Protein AF-A0A087T831-F1 (afdb_monomer_lite)

Structure (mmCIF, N/CA/C/O backbone):
data_AF-A0A087T831-F1
#
_entry.id   AF-A0A087T831-F1
#
loop_
_atom_site.group_PDB
_atom_site.id
_atom_site.type_symbol
_atom_site.label_atom_id
_atom_site.label_alt_id
_atom_site.label_comp_id
_atom_site.label_asym_id
_atom_site.label_entity_id
_atom_site.label_seq_id
_atom_site.pdbx_PDB_ins_code
_atom_site.Cartn_x
_atom_site.Cartn_y
_atom_site.Cartn_z
_atom_site.occupancy
_atom_site.B_iso_or_equiv
_atom_site.auth_seq_id
_atom_site.auth_comp_id
_atom_site.auth_asym_id
_atom_site.auth_atom_id
_atom_site.pdbx_PDB_model_num
ATOM 1 N N . MET A 1 1 ? 30.422 9.508 -2.535 1.00 47.91 1 MET A N 1
ATOM 2 C CA . MET A 1 1 ? 29.257 10.243 -2.006 1.00 47.91 1 MET A CA 1
ATOM 3 C C . MET A 1 1 ? 28.067 9.333 -2.245 1.00 47.91 1 MET A C 1
ATOM 5 O O . MET A 1 1 ? 27.732 9.125 -3.402 1.00 47.91 1 MET A O 1
ATOM 9 N N . GLU A 1 2 ? 27.569 8.648 -1.213 1.00 54.50 2 GLU A N 1
ATOM 10 C CA . GLU A 1 2 ? 26.441 7.718 -1.373 1.00 54.50 2 GLU A CA 1
ATOM 11 C C . GLU A 1 2 ? 25.212 8.498 -1.846 1.00 54.50 2 GLU A C 1
ATOM 13 O O . GLU A 1 2 ? 24.815 9.486 -1.226 1.00 54.50 2 GLU A O 1
ATOM 18 N N . SER A 1 3 ? 24.649 8.098 -2.985 1.00 71.25 3 SER A N 1
ATOM 19 C CA . SER A 1 3 ? 23.404 8.669 -3.475 1.00 71.25 3 SER A CA 1
ATOM 20 C C . SER A 1 3 ? 22.255 8.157 -2.609 1.00 71.25 3 SER A C 1
ATOM 22 O O . SER A 1 3 ? 22.042 6.955 -2.459 1.00 71.25 3 SER A O 1
ATOM 24 N N . VAL A 1 4 ? 21.495 9.081 -2.025 1.00 74.44 4 VAL A N 1
ATOM 25 C CA . VAL A 1 4 ? 20.256 8.740 -1.323 1.00 74.44 4 VAL A CA 1
ATOM 26 C C . VAL A 1 4 ? 19.255 8.222 -2.356 1.00 74.44 4 VAL A C 1
ATOM 28 O O . VAL A 1 4 ? 19.007 8.883 -3.365 1.00 74.44 4 VAL A O 1
ATOM 31 N N . SER A 1 5 ? 18.676 7.041 -2.116 1.00 83.00 5 SER A N 1
ATOM 32 C CA . SER A 1 5 ? 17.629 6.494 -2.987 1.00 83.00 5 SER A CA 1
ATOM 33 C C . SER A 1 5 ? 16.461 7.477 -3.100 1.00 83.00 5 SER A C 1
ATOM 35 O O . SER A 1 5 ? 15.961 7.966 -2.085 1.00 83.00 5 SER A O 1
ATOM 37 N N . ALA A 1 6 ? 15.956 7.704 -4.316 1.00 83.31 6 ALA A N 1
ATOM 38 C CA . ALA A 1 6 ? 14.769 8.531 -4.547 1.00 83.31 6 ALA A CA 1
ATOM 39 C C . ALA A 1 6 ? 13.566 8.074 -3.700 1.00 83.31 6 ALA A C 1
ATOM 41 O O . ALA A 1 6 ? 12.771 8.897 -3.257 1.00 83.31 6 ALA A O 1
ATOM 42 N N . SER A 1 7 ? 13.473 6.776 -3.397 1.00 86.75 7 SER A N 1
ATOM 43 C CA . SER A 1 7 ? 12.413 6.197 -2.569 1.00 86.75 7 SER A CA 1
ATOM 44 C C . SER A 1 7 ? 12.470 6.598 -1.087 1.00 86.75 7 SER A C 1
ATOM 46 O O . SER A 1 7 ? 11.484 6.415 -0.375 1.00 86.75 7 SER A O 1
ATOM 48 N N . ALA A 1 8 ? 13.608 7.116 -0.607 1.00 87.81 8 ALA A N 1
ATOM 49 C CA . ALA A 1 8 ? 13.742 7.665 0.744 1.00 87.81 8 ALA A CA 1
ATOM 50 C C . ALA A 1 8 ? 13.118 9.067 0.858 1.00 87.81 8 ALA A C 1
ATOM 52 O O . ALA A 1 8 ? 12.655 9.446 1.929 1.00 87.81 8 ALA A O 1
ATOM 53 N N . VAL A 1 9 ? 13.076 9.814 -0.251 1.00 91.19 9 VAL A N 1
ATOM 54 C CA . VAL A 1 9 ? 12.456 11.148 -0.336 1.00 91.19 9 VAL A CA 1
ATOM 55 C C . VAL A 1 9 ? 11.006 11.051 -0.815 1.00 91.19 9 VAL A C 1
ATOM 57 O O . VAL A 1 9 ? 10.137 11.765 -0.324 1.00 91.19 9 VAL A O 1
ATOM 60 N N . PHE A 1 10 ? 10.732 10.138 -1.748 1.00 90.88 10 PHE A N 1
ATOM 61 C CA . PHE A 1 10 ? 9.428 9.925 -2.368 1.00 90.88 10 PHE A CA 1
ATOM 62 C C . PHE A 1 10 ? 8.937 8.500 -2.074 1.00 90.88 10 PHE A C 1
ATOM 64 O O . PHE A 1 10 ? 9.209 7.578 -2.847 1.00 90.88 10 PHE A O 1
ATOM 71 N N . PRO A 1 11 ? 8.192 8.278 -0.972 1.00 89.31 11 PRO A N 1
ATOM 72 C CA . PRO A 1 11 ? 7.809 6.934 -0.533 1.00 89.31 11 PRO A CA 1
ATOM 73 C C . PRO A 1 11 ? 6.949 6.143 -1.525 1.00 89.31 11 PRO A C 1
ATOM 75 O O . PRO A 1 11 ? 6.877 4.921 -1.402 1.00 89.31 11 PRO A O 1
ATOM 78 N N . TYR A 1 12 ? 6.302 6.820 -2.480 1.00 86.69 12 TYR A N 1
ATOM 79 C CA . TYR A 1 12 ? 5.531 6.208 -3.567 1.00 86.69 12 TYR A CA 1
ATOM 80 C C . TYR A 1 12 ? 6.414 5.631 -4.688 1.00 86.69 12 TYR A C 1
ATOM 82 O O . TYR A 1 12 ? 5.915 4.910 -5.540 1.00 86.69 12 TYR A O 1
ATOM 90 N N . LEU A 1 13 ? 7.726 5.902 -4.676 1.00 91.19 13 LEU A N 1
ATOM 91 C CA . LEU A 1 13 ? 8.716 5.251 -5.544 1.00 91.19 13 LEU A CA 1
ATOM 92 C C . LEU A 1 13 ? 9.312 3.984 -4.904 1.00 91.19 13 LEU A C 1
ATOM 94 O O . LEU A 1 13 ? 10.343 3.480 -5.354 1.00 91.19 13 LEU A O 1
ATOM 98 N N . ARG A 1 14 ? 8.714 3.480 -3.817 1.00 91.62 14 ARG A N 1
ATOM 99 C CA . ARG A 1 14 ? 9.092 2.194 -3.222 1.00 91.62 14 ARG A CA 1
ATOM 100 C C . ARG A 1 14 ? 8.437 1.054 -3.993 1.00 91.62 14 ARG A C 1
ATOM 102 O O . ARG A 1 14 ? 7.262 1.125 -4.330 1.00 91.62 14 ARG A O 1
ATOM 109 N N . SER A 1 15 ? 9.209 -0.005 -4.200 1.00 93.88 15 SER A N 1
ATOM 110 C CA . SER A 1 15 ? 8.738 -1.254 -4.787 1.00 93.88 15 SER A CA 1
ATOM 111 C C . SER A 1 15 ? 8.382 -2.243 -3.676 1.00 93.88 15 SER A C 1
ATOM 113 O O . SER A 1 15 ? 9.206 -2.557 -2.812 1.00 93.88 15 SER A O 1
ATOM 115 N N . CYS A 1 16 ? 7.138 -2.699 -3.671 1.00 93.56 16 CYS A N 1
ATOM 116 C CA . CYS A 1 16 ? 6.606 -3.708 -2.774 1.00 93.56 16 CYS A CA 1
ATOM 117 C C . CYS A 1 16 ? 6.929 -5.097 -3.333 1.00 93.56 16 CYS A C 1
ATOM 119 O O . CYS A 1 16 ? 6.270 -5.589 -4.243 1.00 93.56 16 CYS A O 1
ATOM 121 N N . LYS A 1 17 ? 7.965 -5.738 -2.784 1.00 93.56 17 LYS A N 1
ATOM 122 C CA . LYS A 1 17 ? 8.407 -7.078 -3.216 1.00 93.56 17 LYS A CA 1
ATOM 123 C C . LYS A 1 17 ? 7.633 -8.225 -2.564 1.00 93.56 17 LYS A C 1
ATOM 125 O O . LYS A 1 17 ? 7.831 -9.379 -2.932 1.00 93.56 17 LYS A O 1
ATOM 130 N N . LYS A 1 18 ? 6.815 -7.923 -1.555 1.00 93.44 18 LYS A N 1
ATOM 131 C CA . LYS A 1 18 ? 6.039 -8.901 -0.795 1.00 93.44 18 LYS A CA 1
ATOM 132 C C . LYS A 1 18 ? 4.681 -8.311 -0.438 1.00 93.44 18 LYS A C 1
ATOM 134 O O . LYS A 1 18 ? 4.617 -7.299 0.253 1.00 93.44 18 LYS A O 1
ATOM 139 N N . GLU A 1 19 ? 3.624 -8.978 -0.877 1.00 93.12 19 GLU A N 1
ATOM 140 C CA . GLU A 1 19 ? 2.248 -8.637 -0.524 1.00 93.12 19 GLU A CA 1
ATOM 141 C C . GLU A 1 19 ? 1.916 -9.047 0.920 1.00 93.12 19 GLU A C 1
ATOM 143 O O . GLU A 1 19 ? 2.609 -9.865 1.535 1.00 93.12 19 GLU A O 1
ATOM 148 N N . CYS A 1 20 ? 0.851 -8.464 1.467 1.00 93.50 20 CYS A N 1
ATOM 149 C CA . CYS A 1 20 ? 0.304 -8.855 2.763 1.00 93.50 20 CYS A CA 1
ATOM 150 C C . CYS A 1 20 ? -0.791 -9.901 2.532 1.00 93.50 20 CYS A C 1
ATOM 152 O O . CYS A 1 20 ? -1.821 -9.597 1.940 1.00 93.50 20 CYS A O 1
ATOM 154 N N . ASP A 1 21 ? -0.566 -11.127 2.993 1.00 93.19 21 ASP A N 1
ATOM 155 C CA . ASP A 1 21 ? -1.531 -12.231 2.944 1.00 93.19 21 ASP A CA 1
ATOM 156 C C . ASP A 1 21 ? -2.630 -12.104 4.011 1.00 93.19 21 ASP A C 1
ATOM 158 O O . ASP A 1 21 ? -3.710 -12.680 3.877 1.00 93.19 21 ASP A O 1
ATOM 162 N N . GLN A 1 22 ? -2.365 -11.328 5.061 1.00 95.12 22 GLN A N 1
ATOM 163 C CA . GLN A 1 22 ? -3.305 -11.001 6.127 1.00 95.12 22 GLN A CA 1
ATOM 164 C C . GLN A 1 22 ? -3.349 -9.492 6.374 1.00 95.12 22 GLN A C 1
ATOM 166 O O . GLN A 1 22 ? -2.366 -8.777 6.161 1.00 95.12 22 GLN A O 1
ATOM 171 N N . ALA A 1 23 ? -4.501 -9.009 6.843 1.00 93.56 23 ALA A N 1
ATOM 172 C CA . ALA A 1 23 ? -4.661 -7.617 7.241 1.00 93.56 23 ALA A CA 1
ATOM 173 C C . ALA A 1 23 ? -3.752 -7.285 8.435 1.00 93.56 23 ALA A C 1
ATOM 175 O O . ALA A 1 23 ? -3.590 -8.094 9.349 1.00 93.56 23 ALA A O 1
ATOM 176 N N . ILE A 1 24 ? -3.182 -6.081 8.422 1.00 94.56 24 ILE A N 1
ATOM 177 C CA . ILE A 1 24 ? -2.331 -5.571 9.498 1.00 94.56 24 ILE A CA 1
ATOM 178 C C . ILE A 1 24 ? -3.108 -4.493 10.248 1.00 94.56 24 ILE A C 1
ATOM 180 O O . ILE A 1 24 ? -3.560 -3.519 9.643 1.00 94.56 24 ILE A O 1
ATOM 184 N N . ASP A 1 25 ? -3.227 -4.651 11.564 1.00 95.69 25 ASP A N 1
ATOM 185 C CA . ASP A 1 25 ? -3.854 -3.648 12.417 1.00 95.69 25 ASP A CA 1
ATOM 186 C C . ASP A 1 25 ? -2.988 -2.384 12.508 1.00 95.69 25 ASP A C 1
ATOM 188 O O . ASP A 1 25 ? -1.776 -2.435 12.733 1.00 95.69 25 ASP A O 1
ATOM 192 N N . GLY A 1 26 ? -3.622 -1.224 12.335 1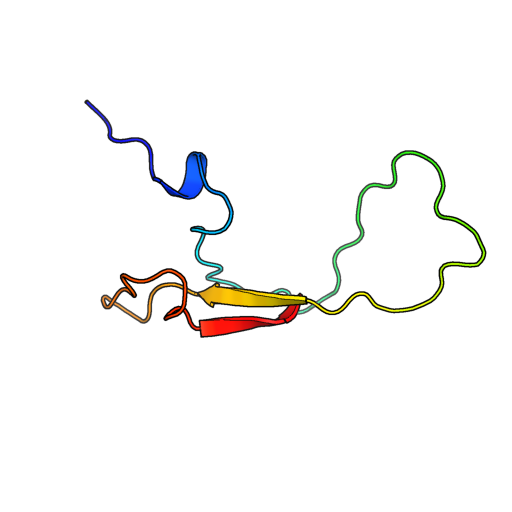.00 93.62 26 GLY A N 1
ATOM 193 C CA . GLY A 1 26 ? -2.973 0.073 12.504 1.00 93.62 26 GLY A CA 1
ATOM 194 C C . GLY A 1 26 ? -2.913 0.509 13.970 1.00 93.62 26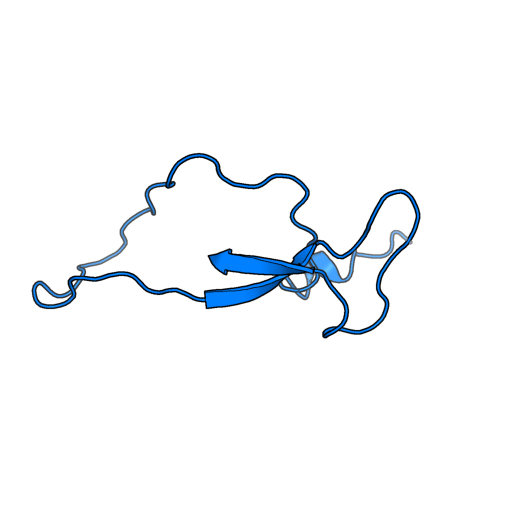 GLY A C 1
ATOM 195 O O . GLY A 1 26 ? -3.805 0.211 14.763 1.00 93.62 26 GLY A O 1
ATOM 196 N N . GLU A 1 27 ? -1.892 1.291 14.326 1.00 97.44 27 GLU A N 1
ATOM 197 C CA . GLU A 1 27 ? -1.842 1.978 15.620 1.00 97.44 27 GLU A CA 1
ATOM 198 C C . GLU A 1 27 ? -2.862 3.131 15.632 1.00 97.44 27 GLU A C 1
ATOM 200 O O . GLU A 1 27 ? -2.712 4.122 14.911 1.00 97.44 27 GLU A O 1
ATOM 205 N N . LEU A 1 28 ? -3.905 3.018 16.457 1.00 96.44 28 LEU A N 1
ATOM 206 C CA . LEU A 1 28 ? -4.916 4.064 16.588 1.00 96.44 28 LEU A CA 1
ATOM 207 C C . LEU A 1 28 ? -4.387 5.238 17.426 1.00 96.44 28 LEU A C 1
ATOM 209 O O . LEU A 1 28 ? -4.032 5.073 18.592 1.00 96.44 28 LEU A O 1
ATOM 213 N N . LYS A 1 29 ? -4.414 6.447 16.853 1.00 97.81 29 LYS A N 1
ATOM 214 C CA . LYS A 1 29 ? -4.170 7.712 17.565 1.00 97.81 29 LYS A CA 1
ATOM 215 C C . LYS A 1 29 ? -5.407 8.600 17.448 1.00 97.81 29 LYS A C 1
ATOM 217 O O . LYS A 1 29 ? -5.787 8.976 16.343 1.00 97.81 29 LYS A O 1
ATOM 222 N N . GLY A 1 30 ? -6.026 8.934 18.582 1.00 97.38 30 GLY A N 1
ATOM 223 C CA . GLY A 1 30 ? -7.318 9.632 18.630 1.00 97.38 30 GLY A CA 1
ATOM 224 C C . GLY A 1 30 ? -8.511 8.672 18.558 1.00 97.38 30 GLY A C 1
ATOM 225 O O . GLY A 1 30 ? -8.419 7.538 19.020 1.00 97.38 30 GLY A O 1
ATOM 226 N N . GLU A 1 31 ? -9.632 9.122 17.988 1.00 97.62 31 GLU A N 1
ATOM 227 C CA . GLU A 1 31 ? -10.876 8.345 17.905 1.00 97.62 31 GLU A CA 1
ATOM 228 C C . GLU A 1 31 ? -11.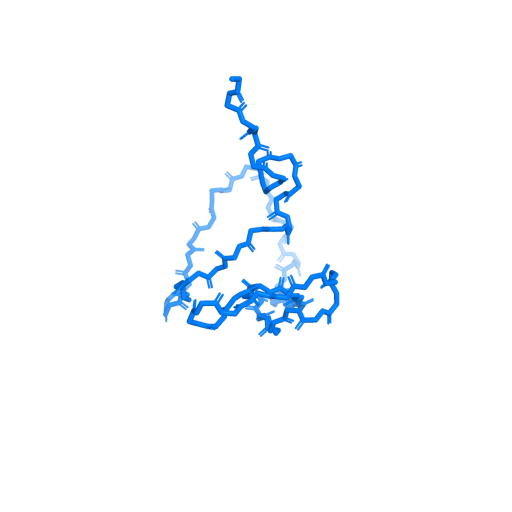420 8.293 16.469 1.00 97.62 31 GLU A C 1
ATOM 230 O O . GLU A 1 31 ? -11.560 9.324 15.808 1.00 97.62 31 GLU A O 1
ATOM 235 N N . ILE A 1 32 ? -11.771 7.092 15.990 1.00 96.88 32 ILE A N 1
ATOM 236 C CA . ILE A 1 32 ? -12.467 6.916 14.707 1.00 96.88 32 ILE A CA 1
ATOM 237 C C . ILE A 1 32 ? -13.957 7.238 14.906 1.00 96.88 32 ILE A C 1
ATOM 239 O O . ILE A 1 32 ? -14.580 6.684 15.819 1.00 96.88 32 ILE A O 1
ATOM 243 N N . PRO A 1 33 ? -14.578 8.077 14.054 1.00 97.94 33 PRO A N 1
ATOM 244 C CA . PRO A 1 33 ? -16.002 8.366 14.159 1.00 97.94 33 PRO A CA 1
ATOM 245 C C . PRO A 1 33 ? -16.858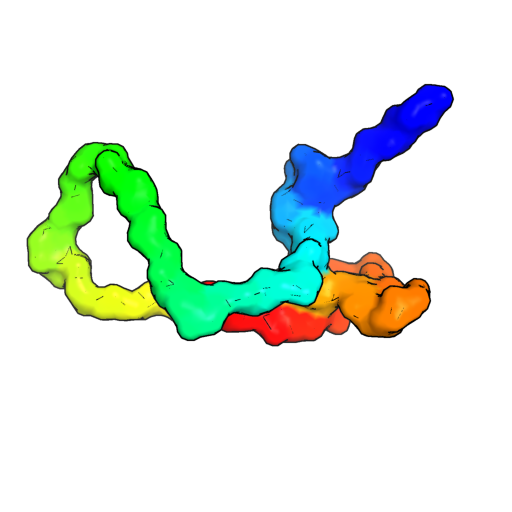 7.094 14.087 1.00 97.94 33 PRO A C 1
ATOM 247 O O . PRO A 1 33 ? -16.728 6.303 13.158 1.00 97.94 33 PRO A O 1
ATOM 250 N N . ARG A 1 34 ? -17.798 6.919 15.028 1.00 97.25 34 ARG A N 1
ATOM 251 C CA . ARG A 1 34 ? -18.627 5.694 15.141 1.00 97.25 34 ARG A CA 1
ATOM 252 C C . ARG A 1 34 ? -19.455 5.366 13.893 1.00 97.25 34 ARG A C 1
ATOM 254 O O . ARG A 1 34 ? -19.877 4.223 13.717 1.00 97.25 34 ARG A O 1
ATOM 261 N N . TRP A 1 35 ? -19.732 6.371 13.066 1.00 98.31 35 TRP A N 1
ATOM 262 C CA . TRP A 1 35 ? -20.466 6.220 11.813 1.00 98.31 35 TRP A CA 1
ATOM 263 C C . TRP A 1 35 ? -19.586 5.727 10.653 1.00 98.31 35 TRP A C 1
ATOM 265 O O . TRP A 1 35 ? -20.130 5.277 9.648 1.00 98.31 35 TRP A O 1
ATOM 275 N N . LEU A 1 36 ? -18.254 5.774 10.770 1.00 97.88 36 LEU A N 1
ATOM 276 C CA . LEU A 1 36 ? -17.343 5.338 9.717 1.00 97.88 36 LEU A CA 1
ATOM 277 C C . LEU A 1 36 ? -17.183 3.816 9.763 1.00 97.88 36 LEU A C 1
ATOM 279 O O . LEU A 1 36 ? -16.435 3.273 10.573 1.00 97.88 36 LEU A O 1
ATOM 283 N N . LYS A 1 37 ? -17.918 3.125 8.892 1.00 97.38 37 LYS A N 1
ATOM 284 C CA . LYS A 1 37 ? -17.888 1.666 8.752 1.00 97.38 37 LYS A CA 1
ATOM 285 C C . LYS A 1 37 ? -17.802 1.308 7.274 1.00 97.38 37 LYS A C 1
ATOM 287 O O . LYS A 1 37 ? -18.702 1.649 6.512 1.00 97.38 37 LYS A O 1
ATOM 292 N N . GLY A 1 38 ? -16.730 0.634 6.875 1.00 96.94 38 GLY A N 1
ATOM 293 C CA . GLY A 1 38 ? -16.499 0.236 5.489 1.00 96.94 38 GLY A CA 1
ATOM 294 C C . GLY A 1 38 ? -15.025 -0.028 5.203 1.00 96.94 38 GLY A C 1
ATOM 295 O O . GLY A 1 38 ? -14.219 -0.130 6.126 1.00 96.94 38 GLY A O 1
ATOM 296 N N . CYS A 1 39 ? -14.688 -0.110 3.917 1.00 96.56 39 CYS A N 1
ATOM 297 C CA . CYS A 1 39 ? -13.328 -0.326 3.427 1.00 96.56 39 CYS A CA 1
ATOM 298 C C . CYS A 1 39 ? -12.906 0.851 2.538 1.00 96.56 39 CYS A C 1
ATOM 300 O O . CYS A 1 39 ? -13.682 1.297 1.692 1.00 96.56 39 CYS A O 1
ATOM 302 N N . LEU A 1 40 ? -11.676 1.339 2.710 1.00 97.06 40 LEU A N 1
ATOM 303 C CA . LEU A 1 40 ? -11.049 2.292 1.795 1.00 97.06 40 LEU A CA 1
ATOM 304 C C . LEU A 1 40 ? -10.149 1.510 0.840 1.00 97.06 40 LEU A C 1
ATOM 306 O O . LEU A 1 40 ? -9.069 1.100 1.240 1.00 97.06 40 LEU A O 1
ATOM 310 N N . ILE A 1 41 ? -10.591 1.336 -0.403 1.00 96.88 41 ILE A N 1
ATOM 311 C CA . ILE A 1 41 ? -9.808 0.661 -1.444 1.00 96.88 41 ILE A CA 1
ATOM 312 C C . ILE A 1 41 ? -9.017 1.716 -2.216 1.00 96.88 41 ILE A C 1
ATOM 314 O O . ILE A 1 41 ? -9.597 2.691 -2.707 1.00 96.88 41 ILE A O 1
ATOM 318 N N . ARG A 1 42 ? -7.700 1.537 -2.347 1.00 96.69 42 ARG A N 1
ATOM 319 C CA . ARG A 1 42 ? -6.849 2.410 -3.178 1.00 96.69 42 ARG A CA 1
ATOM 320 C C . ARG A 1 42 ? -6.052 1.578 -4.172 1.00 96.69 42 ARG A C 1
ATOM 322 O O . ARG A 1 42 ? -5.614 0.483 -3.852 1.00 96.69 42 ARG A O 1
ATOM 329 N N . ILE A 1 43 ? -5.828 2.122 -5.364 1.00 95.81 43 ILE A N 1
ATOM 330 C CA . ILE A 1 43 ? -5.018 1.480 -6.405 1.00 95.81 43 ILE A CA 1
ATOM 331 C C . ILE A 1 43 ? -3.903 2.438 -6.811 1.00 95.81 43 ILE A C 1
ATOM 333 O O . ILE A 1 43 ? -4.127 3.644 -6.938 1.00 95.81 43 ILE A O 1
ATOM 337 N N . GLY A 1 44 ? -2.706 1.900 -7.011 1.00 94.38 44 GLY A N 1
ATOM 338 C CA . GLY A 1 44 ? -1.564 2.637 -7.534 1.00 94.38 44 GLY A CA 1
ATOM 339 C C . GLY A 1 44 ? -0.447 1.701 -7.973 1.00 94.38 44 GLY A C 1
ATOM 340 O O . GLY A 1 44 ? -0.514 0.496 -7.751 1.00 94.38 44 GLY A O 1
ATOM 341 N N . SER A 1 45 ? 0.588 2.259 -8.595 1.00 94.56 45 SER A N 1
ATOM 342 C CA . SER A 1 45 ? 1.810 1.511 -8.890 1.00 94.56 45 SER A CA 1
ATOM 343 C C . SER A 1 45 ? 2.487 1.101 -7.582 1.00 94.56 45 SER A C 1
ATOM 345 O O . SER A 1 45 ? 2.789 1.960 -6.753 1.00 94.56 45 SER A O 1
ATOM 347 N N . GLY A 1 46 ? 2.750 -0.192 -7.406 1.00 94.00 46 GLY A N 1
ATOM 348 C CA . GLY A 1 46 ? 3.379 -0.713 -6.191 1.00 94.00 46 GLY A CA 1
ATOM 349 C C . GLY A 1 46 ? 4.503 -1.714 -6.430 1.00 94.00 46 GLY A C 1
ATOM 350 O O . GLY A 1 46 ? 5.229 -1.993 -5.487 1.00 94.00 46 GLY A O 1
ATOM 351 N N . LEU A 1 47 ? 4.711 -2.203 -7.655 1.00 95.56 47 LEU A N 1
ATOM 352 C CA . LEU A 1 47 ? 5.865 -3.030 -8.022 1.00 95.56 47 LEU A CA 1
ATOM 353 C C . LEU A 1 47 ? 6.550 -2.414 -9.246 1.00 95.56 47 LEU A C 1
ATOM 355 O O . LEU A 1 47 ? 5.946 -2.274 -10.309 1.00 95.56 47 LEU A O 1
ATOM 359 N N . LEU A 1 48 ? 7.805 -1.995 -9.067 1.00 95.62 48 LEU A N 1
ATOM 360 C CA . LEU A 1 48 ? 8.537 -1.165 -10.035 1.00 95.62 48 LEU A CA 1
ATOM 361 C C . LEU A 1 48 ? 9.587 -1.939 -10.841 1.00 95.62 48 LEU A C 1
ATOM 363 O O . LEU A 1 48 ? 10.237 -1.363 -11.714 1.00 95.62 48 LEU A O 1
ATOM 367 N N . GLU A 1 49 ? 9.751 -3.230 -10.561 1.00 95.12 49 GLU A N 1
ATOM 368 C CA . GLU A 1 49 ? 10.700 -4.098 -11.248 1.00 95.12 49 GLU A CA 1
ATOM 369 C C . GLU A 1 49 ? 10.177 -5.536 -11.366 1.00 95.12 49 GLU A C 1
ATOM 371 O O . GLU A 1 49 ? 9.430 -6.005 -10.505 1.00 95.12 49 GLU A O 1
ATOM 376 N N . VAL A 1 50 ? 10.593 -6.237 -12.421 1.00 95.00 50 VAL A N 1
ATOM 377 C CA . VAL A 1 50 ? 10.340 -7.669 -12.633 1.00 95.00 50 VAL A CA 1
ATOM 378 C C . VAL A 1 50 ? 11.657 -8.314 -13.050 1.00 95.00 50 VAL A C 1
ATOM 380 O O . VAL A 1 50 ? 12.177 -8.044 -14.128 1.00 95.00 50 VAL A O 1
ATOM 383 N N . GLY A 1 51 ? 12.221 -9.157 -12.183 1.00 93.94 51 GLY A N 1
ATOM 384 C CA . GLY A 1 51 ? 13.576 -9.669 -12.391 1.00 93.94 51 GLY A CA 1
ATOM 385 C C . GLY A 1 51 ? 14.604 -8.534 -12.362 1.00 93.94 51 GLY A C 1
ATOM 386 O O . GLY A 1 51 ? 14.696 -7.816 -11.366 1.00 93.94 51 GLY A O 1
ATOM 387 N N . GLU A 1 52 ? 15.373 -8.394 -13.441 1.00 95.31 52 GLU A N 1
ATOM 388 C CA . GLU A 1 52 ? 16.382 -7.336 -13.608 1.00 95.31 52 GLU A CA 1
ATOM 389 C C . GLU A 1 52 ? 15.822 -6.079 -14.302 1.00 95.31 52 GLU A C 1
ATOM 391 O O . GLU A 1 52 ? 16.448 -5.018 -14.250 1.00 95.31 52 GLU A O 1
ATOM 396 N N . ASP A 1 53 ? 14.630 -6.170 -14.901 1.00 95.94 53 ASP A N 1
ATOM 397 C CA . ASP A 1 53 ? 14.004 -5.078 -15.643 1.00 95.94 53 ASP A CA 1
ATOM 398 C C . ASP A 1 53 ? 13.264 -4.110 -14.714 1.00 95.94 53 ASP A C 1
ATOM 400 O O . ASP A 1 53 ? 12.594 -4.514 -13.757 1.00 95.94 53 ASP A O 1
ATOM 404 N N . ARG A 1 54 ? 13.351 -2.807 -15.015 1.00 93.94 54 ARG A N 1
ATOM 405 C CA . ARG A 1 54 ? 12.782 -1.729 -14.194 1.00 93.94 54 ARG A CA 1
ATOM 406 C C . ARG A 1 54 ? 11.938 -0.758 -15.014 1.00 93.94 54 ARG A C 1
ATOM 408 O O . ARG A 1 54 ? 12.343 -0.311 -16.086 1.00 93.94 54 ARG A O 1
ATOM 415 N N . PHE A 1 55 ? 10.797 -0.369 -14.454 1.00 95.12 55 PHE A N 1
ATOM 416 C CA . PHE A 1 55 ? 9.940 0.677 -15.001 1.00 95.12 55 PHE A CA 1
ATOM 417 C C . PHE A 1 55 ? 10.510 2.074 -14.716 1.00 95.12 55 PHE A C 1
ATOM 419 O O . PHE A 1 55 ? 10.956 2.362 -13.604 1.00 95.12 55 PHE A O 1
ATOM 426 N N . ASN A 1 56 ? 10.476 2.953 -15.722 1.00 92.00 56 ASN A N 1
ATOM 427 C CA . ASN A 1 56 ? 11.105 4.279 -15.654 1.00 92.00 56 ASN A CA 1
ATOM 428 C C . ASN A 1 56 ? 10.105 5.433 -15.517 1.00 92.00 56 ASN A C 1
ATOM 430 O O . ASN A 1 56 ? 10.505 6.539 -15.152 1.00 92.00 56 ASN A O 1
ATOM 434 N N . HIS A 1 57 ? 8.818 5.196 -15.785 1.00 92.62 57 HIS A N 1
ATOM 435 C CA . HIS A 1 57 ? 7.770 6.195 -15.628 1.00 92.62 57 HIS A CA 1
ATOM 436 C C . HIS A 1 57 ? 6.858 5.861 -14.442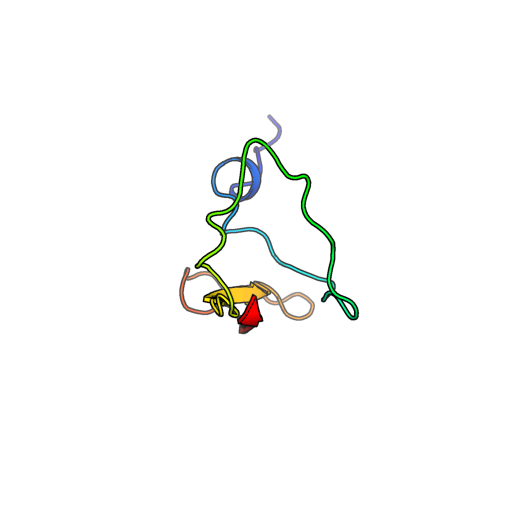 1.00 92.62 57 HIS A C 1
ATOM 438 O O . HIS A 1 57 ? 6.574 4.701 -14.149 1.00 92.62 57 HIS A O 1
ATOM 444 N N . VAL A 1 58 ? 6.347 6.895 -13.769 1.00 91.12 58 VAL A N 1
ATOM 445 C CA . VAL A 1 58 ? 5.516 6.764 -12.554 1.00 91.12 58 VAL A CA 1
ATOM 446 C C . VAL A 1 58 ? 4.188 6.020 -12.782 1.00 91.12 58 VAL A C 1
ATOM 448 O O . VAL A 1 58 ? 3.543 5.602 -11.824 1.00 91.12 58 VAL A O 1
ATOM 451 N N . PHE A 1 59 ? 3.785 5.829 -14.040 1.00 94.06 59 PHE A N 1
ATOM 452 C CA . PHE A 1 59 ? 2.541 5.150 -14.421 1.00 94.06 59 PHE A CA 1
ATOM 453 C C . PHE A 1 59 ? 2.744 3.757 -15.030 1.00 94.06 59 PHE A C 1
ATOM 455 O O . PHE A 1 59 ? 1.761 3.139 -15.424 1.00 94.06 59 PHE A O 1
ATOM 462 N N . ASP A 1 60 ? 3.981 3.259 -15.088 1.00 95.38 60 ASP A N 1
ATOM 463 C CA . ASP A 1 60 ? 4.282 1.974 -15.735 1.00 95.38 60 ASP A CA 1
ATOM 464 C C . ASP A 1 60 ? 4.334 0.803 -14.745 1.00 95.38 60 ASP A C 1
ATOM 466 O O . ASP A 1 60 ? 4.227 -0.355 -15.145 1.00 95.38 60 ASP A O 1
ATOM 470 N N 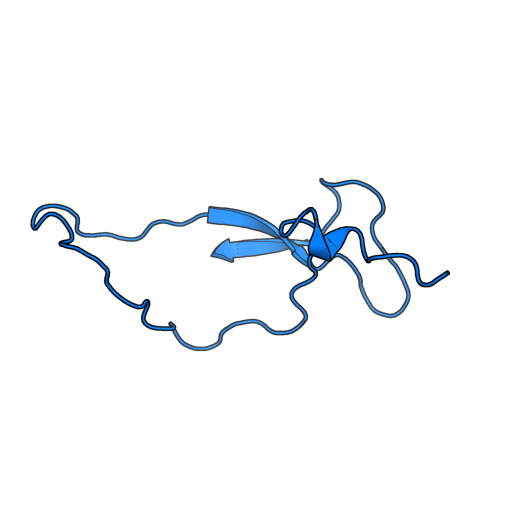. GLY A 1 61 ? 4.528 1.084 -13.453 1.00 94.94 61 GLY A N 1
ATOM 471 C CA . GLY A 1 61 ? 4.642 0.036 -12.445 1.00 94.94 61 GLY A CA 1
ATOM 472 C C . GLY A 1 61 ? 3.345 -0.750 -12.266 1.00 94.94 61 GLY A C 1
ATOM 473 O O . GLY A 1 61 ? 2.239 -0.234 -12.452 1.00 94.94 61 GLY A O 1
ATOM 474 N N . LEU A 1 62 ? 3.488 -2.019 -11.884 1.00 96.44 62 LEU A N 1
ATOM 475 C CA . LEU A 1 62 ? 2.353 -2.923 -11.745 1.00 96.44 62 LEU A CA 1
ATOM 476 C C . LEU A 1 62 ? 1.433 -2.447 -10.617 1.00 96.44 62 LEU A C 1
ATOM 478 O O . LEU A 1 62 ? 1.887 -1.996 -9.557 1.00 96.44 62 LEU A O 1
ATOM 482 N N . ALA A 1 63 ? 0.129 -2.535 -10.875 1.00 95.75 63 ALA A N 1
ATOM 483 C CA . ALA A 1 63 ? -0.899 -2.070 -9.960 1.00 95.75 63 ALA A CA 1
ATOM 484 C C . ALA A 1 63 ? -0.942 -2.941 -8.698 1.00 95.75 63 ALA A C 1
ATOM 486 O O . ALA A 1 63 ? -1.064 -4.160 -8.786 1.00 95.75 63 ALA A O 1
ATOM 487 N N . LEU A 1 64 ? -0.903 -2.297 -7.534 1.00 95.62 64 LEU A N 1
ATOM 488 C CA . LEU A 1 64 ? -1.217 -2.903 -6.247 1.00 95.62 64 LEU A CA 1
ATOM 489 C C . LEU A 1 64 ? -2.503 -2.294 -5.695 1.00 95.62 64 LEU A C 1
ATOM 491 O O . LEU A 1 64 ? -2.779 -1.101 -5.861 1.00 95.62 64 LEU A O 1
ATOM 495 N N . MET A 1 65 ? -3.275 -3.143 -5.026 1.00 95.00 65 MET A N 1
ATOM 496 C CA . MET A 1 65 ? -4.453 -2.755 -4.267 1.00 95.00 65 MET A CA 1
ATOM 497 C C . MET A 1 65 ? -4.073 -2.638 -2.791 1.00 95.00 65 MET A C 1
ATOM 499 O O . MET A 1 65 ? -3.429 -3.532 -2.244 1.00 95.00 65 MET A O 1
ATOM 503 N N . HIS A 1 66 ? -4.465 -1.526 -2.178 1.00 93.12 66 HIS A N 1
ATOM 504 C CA . HIS A 1 66 ? -4.407 -1.297 -0.738 1.00 93.12 66 HIS A CA 1
ATOM 505 C C . HIS A 1 66 ? -5.801 -1.419 -0.135 1.00 93.12 66 HIS A C 1
ATOM 507 O O . HIS A 1 66 ? -6.751 -0.906 -0.783 1.00 93.12 66 HIS A O 1
#

Foldseek 3Di:
DDDDDPCVVVVLPEADPDDDPDDDDDDDDDDDPPPDDDDDKDKAAHHQDDVPDGHDDRHPHDIDID

pLDDT: mean 92.17, std 8.73, range [47.91, 98.31]

Organism: Stegodyphus mimosarum (NCBI:txid407821)

Secondary structure (DSSP, 8-state):
-PPPPHHHH-GGG----S--SS-------S---TT--S----EEEEE-EETTEE--STTTSEEEE-

InterPro domains:
  IPR004294 Carotenoid oxygenase [PF03055] (14-66)

Sequence (66 aa):
MESVSASAVFPYLRSCKKECDQAIDGELKGEIPRWLKGCLIRIGSGLLEVGEDRFNHVFDGLALMH

Radius of gyration: 15.93 Å; chains: 1; bounding box: 50×23×34 Å